Protein AF-A0A2N7S668-F1 (afdb_monomer)

Secondary structure (DSSP, 8-state):
--HHHHHHHHHHHHHHTTSS-GGGHHHHHHHHHHHHHHT-TTTTEETTEE----HHHHHHHHHHTT-SHHHHHHHH------S-HHHHHHHHHTTSS------

Foldseek 3Di:
DALLVVLVVLVVVCVVVVLDDPVCVVLSVVLSVLSVCVPPPCPCQPPNRGNPRDPVNSVVSCLCSCSDVNSVVVVPPPPPPPDDPVVVVCVVPVVPPDDDDDD

InterPro domains:
  IPR057630 Terminase small subunit, actinomycetes phage-type [PF23931] (12-92)

Nearest PDB structures (foldseek):
  1tfo-assembly1_B  TM=4.576E-01  e=7.534E+00  Escherichia coli

Sequence (103 aa):
MSLWDETAEAIEAAKKAGIITDMDKGAVETVLRLAERMEDPDFPVIDGRFDNVTESLFFKACDSLGLTPAGRKKLDVKEQKKGGKLAQLRAVNGGANGGQRAG

Organism: NCBI:txid256701

Mean predicted aligned error: 11.02 Å

Radius of gyration: 23.15 Å; Cα contacts (8 Å, |Δi|>4): 71; chains: 1; bounding box: 56×61×42 Å

Structure (mmCIF, N/CA/C/O backbone):
data_AF-A0A2N7S668-F1
#
_entry.id   AF-A0A2N7S668-F1
#
loop_
_atom_site.group_PDB
_atom_site.id
_atom_site.type_symbol
_atom_site.label_atom_id
_atom_site.label_alt_id
_atom_site.label_comp_id
_atom_site.label_asym_id
_atom_site.label_entity_id
_atom_site.label_seq_id
_atom_site.pdbx_PDB_ins_code
_atom_site.Cartn_x
_atom_site.Cartn_y
_atom_site.Cartn_z
_atom_site.occupancy
_atom_site.B_iso_or_equiv
_atom_site.auth_seq_id
_atom_site.auth_comp_id
_atom_site.auth_asym_id
_atom_site.auth_atom_id
_atom_site.pdbx_PDB_model_num
ATOM 1 N N . MET A 1 1 ? 15.137 -9.408 3.046 1.00 78.06 1 MET A N 1
ATOM 2 C CA . MET A 1 1 ? 13.667 -9.336 3.087 1.00 78.06 1 MET A CA 1
ATOM 3 C C . MET A 1 1 ? 13.284 -8.338 2.021 1.00 78.06 1 MET A C 1
ATOM 5 O O . MET A 1 1 ? 13.986 -7.337 1.924 1.00 78.06 1 MET A O 1
ATOM 9 N N . SER A 1 2 ? 12.336 -8.674 1.151 1.00 94.81 2 SER A N 1
ATOM 10 C CA . SER A 1 2 ? 11.915 -7.776 0.07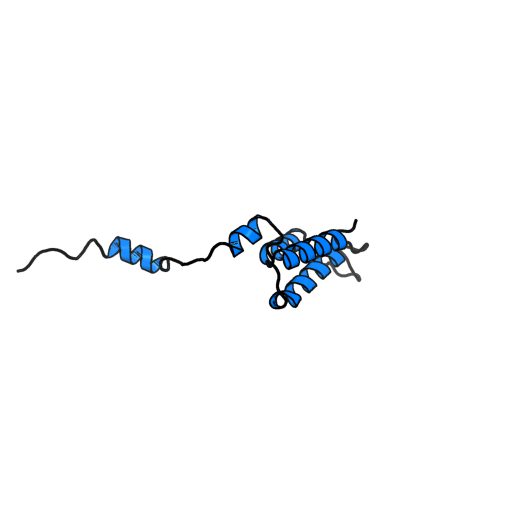0 1.00 94.81 2 SER A CA 1
ATOM 11 C C . SER A 1 2 ? 10.914 -6.739 0.592 1.00 94.81 2 SER A C 1
ATOM 13 O O . SER A 1 2 ? 10.240 -6.978 1.598 1.00 94.81 2 SER A O 1
ATOM 15 N N . LEU A 1 3 ? 10.800 -5.593 -0.078 1.00 94.88 3 LEU A N 1
ATOM 16 C CA . LEU A 1 3 ? 9.747 -4.606 0.159 1.00 94.88 3 LEU A CA 1
ATOM 17 C C . LEU A 1 3 ? 8.372 -5.266 0.053 1.00 94.88 3 LEU A C 1
ATOM 19 O O . LEU A 1 3 ? 7.483 -4.953 0.848 1.00 94.88 3 LEU A O 1
ATOM 23 N N . TRP A 1 4 ? 8.195 -6.198 -0.886 1.00 96.38 4 TRP A N 1
ATOM 24 C CA . TRP A 1 4 ? 6.975 -6.992 -0.976 1.00 96.38 4 TRP A CA 1
ATOM 25 C C . TRP A 1 4 ? 6.709 -7.793 0.307 1.00 96.38 4 TRP A C 1
ATOM 27 O O . TRP A 1 4 ? 5.610 -7.691 0.855 1.00 96.38 4 TRP A O 1
ATOM 37 N N . ASP A 1 5 ? 7.704 -8.526 0.826 1.00 97.75 5 ASP A N 1
ATOM 38 C CA . ASP A 1 5 ? 7.565 -9.339 2.048 1.00 97.75 5 ASP A CA 1
ATOM 39 C C . ASP A 1 5 ? 7.175 -8.476 3.253 1.00 97.75 5 ASP A C 1
ATOM 41 O O . ASP A 1 5 ? 6.239 -8.803 3.984 1.00 97.75 5 ASP A O 1
ATOM 45 N N . GLU A 1 6 ? 7.863 -7.347 3.439 1.00 96.94 6 GLU A N 1
ATOM 46 C CA . GLU A 1 6 ? 7.589 -6.416 4.538 1.00 96.94 6 GLU A CA 1
ATOM 47 C C . GLU A 1 6 ? 6.188 -5.801 4.419 1.00 96.94 6 GLU A C 1
ATOM 49 O O . GLU A 1 6 ? 5.461 -5.653 5.406 1.00 96.94 6 GLU A O 1
ATOM 54 N N . THR A 1 7 ? 5.770 -5.483 3.193 1.00 97.44 7 THR A N 1
ATOM 55 C CA . THR A 1 7 ? 4.441 -4.935 2.908 1.00 97.44 7 THR A CA 1
ATOM 56 C C . THR A 1 7 ? 3.349 -5.967 3.183 1.00 97.44 7 THR A C 1
ATOM 58 O O . THR A 1 7 ? 2.338 -5.647 3.816 1.00 97.44 7 THR A O 1
ATOM 61 N N . ALA A 1 8 ? 3.553 -7.215 2.756 1.00 97.62 8 ALA A N 1
ATOM 62 C CA . ALA A 1 8 ? 2.637 -8.318 3.013 1.00 97.62 8 ALA A CA 1
ATOM 63 C C . ALA A 1 8 ? 2.504 -8.595 4.518 1.00 97.62 8 ALA A C 1
ATOM 65 O O . ALA A 1 8 ? 1.386 -8.722 5.024 1.00 97.62 8 ALA A O 1
ATOM 66 N N . GLU A 1 9 ? 3.616 -8.604 5.257 1.00 97.94 9 GLU A N 1
ATOM 67 C CA . GLU A 1 9 ? 3.605 -8.773 6.711 1.00 97.94 9 GLU A CA 1
ATOM 68 C C . GLU A 1 9 ? 2.835 -7.641 7.411 1.00 97.94 9 GLU A C 1
ATOM 70 O O . GLU A 1 9 ? 1.991 -7.900 8.277 1.00 97.94 9 GLU A O 1
ATOM 75 N N . ALA A 1 10 ? 3.053 -6.389 6.998 1.00 97.00 10 ALA A N 1
ATOM 76 C CA . ALA A 1 10 ? 2.332 -5.238 7.535 1.00 97.00 10 ALA A CA 1
ATOM 77 C C . ALA A 1 10 ? 0.817 -5.318 7.269 1.00 97.00 10 ALA A C 1
ATOM 79 O O . ALA A 1 10 ? 0.016 -5.002 8.154 1.00 97.00 10 ALA A O 1
ATOM 80 N N . ILE A 1 11 ? 0.411 -5.771 6.079 1.00 97.88 11 ILE A N 1
ATOM 81 C CA . ILE A 1 11 ? -0.999 -5.979 5.723 1.00 97.88 11 ILE A CA 1
ATOM 82 C C . ILE A 1 11 ? -1.624 -7.072 6.592 1.00 97.88 11 ILE A C 1
ATOM 84 O O . ILE A 1 11 ? -2.724 -6.882 7.114 1.00 97.88 11 ILE A O 1
ATOM 88 N N . GLU A 1 12 ? -0.936 -8.193 6.802 1.00 97.69 12 GLU A N 1
ATOM 89 C CA . GLU A 1 12 ? -1.432 -9.269 7.667 1.00 97.69 12 GLU A CA 1
ATOM 90 C C . GLU A 1 12 ? -1.553 -8.824 9.130 1.00 97.69 12 GLU A C 1
ATOM 92 O O . GLU A 1 12 ? -2.543 -9.132 9.801 1.00 97.69 12 GLU A O 1
ATOM 97 N N . ALA A 1 13 ? -0.598 -8.038 9.630 1.00 96.75 13 ALA A N 1
ATOM 98 C CA . ALA A 1 13 ? -0.702 -7.424 10.950 1.00 96.75 13 ALA A CA 1
ATOM 99 C C . ALA A 1 13 ? -1.906 -6.464 11.042 1.00 96.75 13 ALA A C 1
ATOM 101 O O . ALA A 1 13 ? -2.653 -6.502 12.022 1.00 96.75 13 ALA A O 1
ATOM 102 N N . ALA A 1 14 ? -2.144 -5.648 10.012 1.00 96.06 14 ALA A N 1
ATOM 103 C CA . ALA A 1 14 ? -3.272 -4.720 9.960 1.00 96.06 14 ALA A CA 1
ATOM 104 C C . ALA A 1 14 ? -4.634 -5.434 9.866 1.00 96.06 14 ALA A C 1
ATOM 106 O O . ALA A 1 14 ? -5.593 -4.988 10.499 1.00 96.06 14 ALA A O 1
ATOM 107 N N . LYS A 1 15 ? -4.721 -6.567 9.156 1.00 96.31 15 LYS A N 1
ATOM 108 C CA . LYS A 1 15 ? -5.908 -7.443 9.154 1.00 96.31 15 LYS A CA 1
ATOM 109 C C . LYS A 1 15 ? -6.182 -8.019 10.542 1.00 96.31 15 LYS A C 1
ATOM 111 O O . LYS A 1 15 ? -7.306 -7.936 11.028 1.00 96.31 15 LYS A O 1
ATOM 116 N N . LYS A 1 16 ? -5.152 -8.541 11.223 1.00 96.38 16 LYS A N 1
ATOM 117 C CA . LYS A 1 16 ? -5.272 -9.049 12.607 1.00 96.38 16 LYS A CA 1
ATOM 118 C C . LYS A 1 16 ? -5.729 -7.965 13.586 1.00 96.38 16 LYS A C 1
ATOM 120 O O . LYS A 1 16 ? -6.457 -8.264 14.527 1.00 96.38 16 LYS A O 1
ATOM 125 N N . ALA A 1 17 ? -5.323 -6.718 13.354 1.00 93.25 17 ALA A N 1
ATOM 126 C CA . ALA A 1 17 ? -5.748 -5.559 14.134 1.00 93.25 17 ALA A CA 1
ATOM 127 C C . ALA A 1 17 ? -7.149 -5.029 13.759 1.00 93.25 17 ALA A C 1
ATOM 129 O O . ALA A 1 17 ? -7.623 -4.090 14.394 1.00 93.25 17 ALA A O 1
ATOM 130 N N . GLY A 1 18 ? -7.808 -5.592 12.739 1.00 93.50 18 GLY A N 1
ATOM 131 C CA . GLY A 1 18 ? -9.125 -5.153 12.265 1.00 93.50 18 GLY A CA 1
ATOM 132 C C . GLY A 1 18 ? -9.122 -3.819 11.508 1.00 93.50 18 GLY A C 1
ATOM 133 O O . GLY A 1 18 ? -10.182 -3.230 11.323 1.00 93.50 18 GLY A O 1
ATOM 134 N N . ILE A 1 19 ? -7.949 -3.330 11.092 1.00 93.31 19 ILE A N 1
ATOM 135 C CA . ILE A 1 19 ? -7.797 -2.081 10.326 1.00 93.31 19 ILE A CA 1
ATOM 136 C C . ILE A 1 19 ? -8.137 -2.319 8.853 1.00 93.31 19 ILE A C 1
ATOM 138 O O . ILE A 1 19 ? -8.814 -1.502 8.238 1.00 93.31 19 ILE A O 1
ATOM 142 N N . ILE A 1 20 ? -7.661 -3.440 8.305 1.00 95.50 20 ILE A N 1
ATOM 143 C CA . ILE A 1 20 ? -7.929 -3.884 6.935 1.00 95.50 20 ILE A CA 1
ATOM 144 C C . ILE A 1 20 ? -8.989 -4.981 6.977 1.00 95.50 20 ILE A C 1
ATOM 146 O O . ILE A 1 20 ? -8.900 -5.916 7.775 1.00 95.50 20 ILE A O 1
ATOM 150 N N . THR A 1 21 ? -9.966 -4.880 6.084 1.00 95.00 21 THR A N 1
ATOM 151 C CA . THR A 1 21 ? -11.080 -5.819 5.938 1.00 95.00 21 THR A CA 1
ATOM 152 C C . THR A 1 21 ? -11.117 -6.416 4.532 1.00 95.00 21 THR A C 1
ATOM 154 O O . THR A 1 21 ? -10.384 -6.000 3.633 1.00 95.00 21 THR A O 1
ATOM 157 N N . ASP A 1 22 ? -12.023 -7.366 4.300 1.00 95.81 22 ASP A N 1
ATOM 158 C CA . ASP A 1 22 ? -12.237 -7.940 2.965 1.00 95.81 22 ASP A CA 1
ATOM 159 C C . ASP A 1 22 ? -12.670 -6.894 1.923 1.00 95.81 22 ASP A C 1
ATOM 161 O O . ASP A 1 22 ? -12.447 -7.082 0.724 1.00 95.81 22 ASP A O 1
ATOM 165 N N . MET A 1 23 ? -13.242 -5.767 2.362 1.00 95.62 23 MET A N 1
ATOM 166 C CA . MET A 1 23 ? -13.609 -4.660 1.476 1.00 95.62 23 MET A CA 1
ATOM 167 C C . MET A 1 23 ? -12.385 -3.977 0.851 1.00 95.62 23 MET A C 1
ATOM 169 O O . MET A 1 23 ? -12.485 -3.414 -0.237 1.00 95.62 23 MET A O 1
ATOM 173 N N . ASP A 1 24 ? -11.221 -4.075 1.493 1.00 96.31 24 ASP A N 1
ATOM 174 C CA . ASP A 1 24 ? -9.985 -3.410 1.079 1.00 96.31 24 ASP A CA 1
ATOM 175 C C . ASP A 1 24 ? -9.144 -4.264 0.118 1.00 96.31 24 ASP A C 1
ATOM 177 O O . ASP A 1 24 ? -8.067 -3.846 -0.309 1.00 96.31 24 ASP A O 1
ATOM 181 N N . LYS A 1 25 ? -9.625 -5.459 -0.265 1.00 96.31 25 LYS A N 1
ATOM 182 C CA . LYS A 1 25 ? -8.868 -6.443 -1.060 1.00 96.31 25 LYS A CA 1
ATOM 183 C C . LYS A 1 25 ? -8.256 -5.857 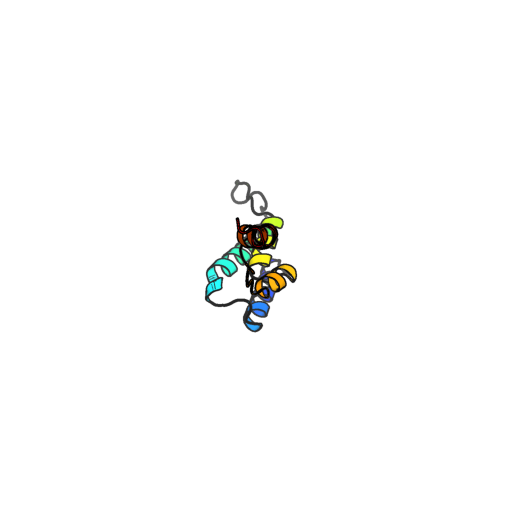-2.336 1.00 96.31 25 LYS A C 1
ATOM 185 O O . LYS A 1 25 ? -7.114 -6.165 -2.661 1.00 96.31 25 LYS A O 1
ATOM 190 N N . GLY A 1 26 ? -8.991 -5.002 -3.052 1.00 96.75 26 GLY A N 1
ATOM 191 C CA . GLY A 1 26 ? -8.480 -4.358 -4.269 1.00 96.75 26 GLY A CA 1
ATOM 192 C C . GLY A 1 26 ? -7.361 -3.346 -3.999 1.00 96.75 26 GLY A C 1
ATOM 193 O O . GLY A 1 26 ? -6.400 -3.258 -4.764 1.00 96.75 26 GLY A O 1
ATOM 194 N N . ALA A 1 27 ? -7.453 -2.608 -2.892 1.00 96.44 27 ALA A N 1
ATOM 195 C CA . ALA A 1 27 ? -6.426 -1.655 -2.487 1.00 96.44 27 ALA A CA 1
ATOM 196 C C . ALA A 1 27 ? -5.170 -2.377 -1.972 1.00 96.44 27 ALA A C 1
ATOM 198 O O . ALA A 1 27 ? -4.062 -2.005 -2.349 1.00 96.44 27 ALA A O 1
ATOM 199 N N . VAL A 1 28 ? -5.344 -3.458 -1.207 1.00 97.81 28 VAL A N 1
ATOM 200 C CA . VAL A 1 28 ? -4.267 -4.363 -0.771 1.00 97.81 28 VAL A CA 1
ATOM 201 C C . VAL A 1 28 ? -3.486 -4.918 -1.962 1.00 97.81 28 VAL A C 1
ATOM 203 O O . VAL A 1 28 ? -2.268 -4.778 -2.014 1.00 97.81 28 VAL A O 1
ATOM 206 N N . GLU A 1 29 ? -4.186 -5.478 -2.950 1.00 97.62 29 GLU A N 1
ATOM 207 C CA . GLU A 1 29 ? -3.568 -6.011 -4.170 1.00 97.62 29 GLU A CA 1
ATOM 208 C C . GLU A 1 29 ? -2.775 -4.934 -4.925 1.00 97.62 29 GLU A C 1
ATOM 210 O O . GLU A 1 29 ? -1.681 -5.180 -5.424 1.00 97.62 29 GLU A O 1
ATOM 215 N N . THR A 1 30 ? -3.305 -3.711 -4.979 1.00 96.12 30 THR A N 1
ATOM 216 C CA . THR A 1 30 ? -2.624 -2.591 -5.638 1.00 96.12 30 THR A CA 1
ATOM 217 C C . THR A 1 30 ? -1.332 -2.219 -4.912 1.00 96.12 30 THR A C 1
ATOM 219 O O . THR A 1 30 ? -0.313 -2.025 -5.564 1.00 96.12 30 THR A O 1
ATOM 222 N N . VAL A 1 31 ? -1.344 -2.150 -3.577 1.00 97.06 31 VAL A N 1
ATOM 223 C CA . VAL A 1 31 ? -0.144 -1.835 -2.784 1.00 97.06 31 VAL A CA 1
ATOM 224 C C . VAL A 1 31 ? 0.940 -2.898 -2.961 1.00 97.06 31 VAL A C 1
ATOM 226 O O . VAL A 1 31 ? 2.103 -2.544 -3.138 1.00 97.06 31 VAL A O 1
ATOM 229 N N . LEU A 1 32 ? 0.568 -4.179 -2.996 1.00 97.56 32 LEU A N 1
ATOM 230 C CA . LEU A 1 32 ? 1.513 -5.272 -3.242 1.00 97.56 32 LEU A CA 1
ATOM 231 C C . LEU A 1 32 ? 2.129 -5.204 -4.646 1.00 97.56 32 LEU A C 1
ATOM 233 O O . LEU A 1 32 ? 3.336 -5.368 -4.787 1.00 97.56 32 LEU A O 1
ATOM 237 N N . ARG A 1 33 ? 1.338 -4.878 -5.674 1.00 95.50 33 AR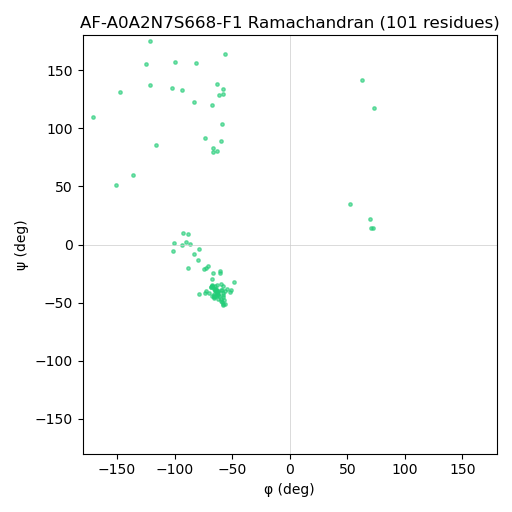G A N 1
ATOM 238 C CA . ARG A 1 33 ? 1.862 -4.665 -7.037 1.00 95.50 33 ARG A CA 1
ATOM 239 C C . ARG A 1 33 ? 2.791 -3.462 -7.135 1.00 95.50 33 ARG A C 1
ATOM 241 O O . ARG A 1 33 ? 3.739 -3.489 -7.910 1.00 95.50 33 ARG A O 1
ATOM 248 N N . LEU A 1 34 ? 2.514 -2.395 -6.382 1.00 95.31 34 LEU A N 1
ATOM 249 C CA . LEU A 1 34 ? 3.413 -1.242 -6.310 1.00 95.31 34 LEU A CA 1
ATOM 250 C C . LEU A 1 34 ? 4.744 -1.629 -5.656 1.00 95.31 34 LEU A C 1
ATOM 252 O O . LEU A 1 34 ? 5.783 -1.232 -6.171 1.00 95.31 34 LEU A O 1
ATOM 256 N N . ALA A 1 35 ? 4.715 -2.421 -4.577 1.00 95.94 35 ALA A N 1
ATOM 257 C CA . ALA A 1 35 ? 5.927 -2.948 -3.951 1.00 95.94 35 ALA A CA 1
ATOM 258 C C . ALA A 1 35 ? 6.738 -3.811 -4.933 1.00 95.94 35 ALA A C 1
ATOM 260 O O . ALA A 1 35 ? 7.922 -3.557 -5.122 1.00 95.94 35 ALA A O 1
ATOM 261 N N . GLU A 1 36 ? 6.083 -4.750 -5.625 1.00 94.56 36 GLU A N 1
ATOM 262 C CA . GLU A 1 36 ? 6.718 -5.607 -6.637 1.00 94.56 36 GLU A CA 1
ATOM 263 C C . GLU A 1 36 ? 7.357 -4.785 -7.764 1.00 94.56 36 GLU A C 1
ATOM 265 O O . GLU A 1 36 ? 8.508 -5.009 -8.124 1.00 94.56 36 GLU A O 1
ATOM 270 N N . ARG A 1 37 ? 6.645 -3.775 -8.283 1.00 93.12 37 ARG A N 1
ATOM 271 C CA . ARG A 1 37 ? 7.161 -2.903 -9.349 1.00 93.12 37 ARG A CA 1
ATOM 272 C C . ARG A 1 37 ? 8.382 -2.093 -8.942 1.00 93.12 37 ARG A C 1
ATOM 274 O O . ARG A 1 37 ? 9.235 -1.845 -9.784 1.00 93.12 37 ARG A O 1
ATOM 281 N N . MET A 1 38 ? 8.459 -1.662 -7.686 1.00 92.12 38 MET A N 1
ATOM 282 C CA . MET A 1 38 ? 9.607 -0.905 -7.179 1.00 92.12 38 MET A CA 1
ATOM 283 C C . MET A 1 38 ? 10.859 -1.768 -6.990 1.00 92.12 38 MET A C 1
ATOM 285 O O . MET A 1 38 ? 11.960 -1.225 -6.935 1.00 92.12 38 MET A O 1
ATOM 289 N N . GLU A 1 39 ? 10.697 -3.086 -6.886 1.00 93.31 39 GLU A N 1
ATOM 290 C CA . GLU A 1 39 ? 11.794 -4.053 -6.767 1.00 93.31 39 GLU A CA 1
ATOM 291 C C . GLU A 1 39 ? 12.131 -4.753 -8.088 1.00 93.31 39 GLU A C 1
ATOM 293 O O . GLU A 1 39 ? 13.026 -5.600 -8.123 1.00 93.31 39 GLU A O 1
ATOM 298 N N . ASP A 1 40 ? 11.435 -4.405 -9.173 1.00 94.06 40 ASP A N 1
ATOM 299 C CA . ASP A 1 40 ? 11.735 -4.918 -10.503 1.00 94.06 40 ASP A CA 1
ATOM 300 C C . ASP A 1 40 ? 13.192 -4.566 -10.877 1.00 94.06 40 ASP A C 1
ATOM 302 O O . ASP A 1 40 ? 13.599 -3.407 -10.729 1.00 94.06 40 ASP A O 1
ATOM 306 N N . PRO A 1 41 ? 14.007 -5.533 -11.340 1.00 93.94 41 PRO A N 1
ATOM 307 C CA . PRO A 1 41 ? 15.414 -5.294 -11.664 1.00 93.94 41 PRO A CA 1
ATOM 308 C C . PRO A 1 41 ? 15.612 -4.253 -12.772 1.00 93.94 41 PRO A C 1
ATOM 310 O O . PRO A 1 41 ? 16.672 -3.627 -12.827 1.00 93.94 41 PRO A O 1
ATOM 313 N N . ASP A 1 42 ? 14.606 -4.061 -13.627 1.00 93.94 42 ASP A N 1
ATOM 314 C CA . ASP A 1 42 ? 14.631 -3.096 -14.719 1.00 93.94 42 ASP A CA 1
ATOM 315 C C . ASP A 1 42 ? 14.019 -1.740 -14.310 1.00 93.94 42 ASP A C 1
ATOM 317 O O . ASP A 1 42 ? 14.006 -0.796 -15.104 1.00 93.94 42 ASP A O 1
ATOM 321 N N . PHE A 1 43 ? 13.539 -1.581 -13.069 1.00 90.38 43 PHE A N 1
ATOM 322 C CA . PHE A 1 43 ? 12.992 -0.315 -12.575 1.00 90.38 43 PHE A CA 1
ATOM 323 C C . PHE A 1 43 ? 14.031 0.830 -12.673 1.00 90.38 43 PHE A C 1
ATOM 325 O O . PHE A 1 43 ? 15.185 0.665 -12.271 1.00 90.38 43 PHE A O 1
ATOM 332 N N . PRO A 1 44 ? 13.657 2.029 -13.176 1.00 91.31 44 PRO A N 1
ATOM 333 C CA . PRO A 1 44 ? 12.300 2.488 -13.488 1.00 91.31 44 PRO A CA 1
ATOM 334 C C . PRO A 1 44 ? 11.846 2.248 -14.938 1.00 91.31 44 PRO A C 1
ATOM 336 O O . PRO A 1 44 ? 10.827 2.797 -15.342 1.00 91.31 44 PRO A O 1
ATOM 339 N N . VAL A 1 45 ? 12.579 1.492 -15.759 1.00 93.44 45 VAL A N 1
ATOM 340 C CA . VAL A 1 45 ? 12.245 1.251 -17.174 1.00 93.44 45 VAL A CA 1
ATOM 341 C C . VAL A 1 45 ? 11.947 -0.228 -17.413 1.00 93.44 45 VAL A C 1
ATOM 343 O O . VAL A 1 45 ? 12.793 -0.984 -17.875 1.00 93.44 45 VAL A O 1
ATOM 346 N N . ILE A 1 46 ? 10.700 -0.615 -17.171 1.00 91.12 46 ILE A N 1
ATOM 347 C CA . ILE A 1 46 ? 10.223 -1.996 -17.291 1.00 91.12 46 ILE A CA 1
ATOM 348 C C . ILE A 1 46 ? 9.634 -2.199 -18.692 1.00 91.12 46 ILE A C 1
ATOM 350 O O . ILE A 1 46 ? 8.867 -1.363 -19.181 1.00 91.12 46 ILE A O 1
ATOM 354 N N . ASP A 1 47 ? 10.003 -3.286 -19.374 1.00 91.00 47 ASP A N 1
ATOM 355 C CA . ASP A 1 47 ? 9.568 -3.594 -20.749 1.00 91.00 47 ASP A CA 1
ATOM 356 C C . ASP A 1 47 ? 9.808 -2.441 -21.751 1.00 91.00 47 ASP A C 1
ATOM 358 O O . ASP A 1 47 ? 9.012 -2.180 -22.661 1.00 91.00 47 ASP A O 1
ATOM 362 N N . GLY A 1 48 ? 10.898 -1.687 -21.564 1.00 92.75 48 GLY A N 1
ATOM 363 C CA . GLY A 1 48 ? 11.241 -0.540 -22.411 1.00 92.75 48 GLY A CA 1
ATOM 364 C C . GLY A 1 48 ? 10.325 0.678 -22.234 1.00 92.75 48 GLY A C 1
ATOM 365 O O . GLY A 1 48 ? 10.341 1.585 -23.071 1.00 92.75 48 GLY A O 1
ATOM 366 N N . ARG A 1 49 ? 9.518 0.722 -21.167 1.00 91.81 49 ARG A N 1
ATOM 367 C CA . ARG A 1 49 ? 8.658 1.858 -20.818 1.00 91.81 49 ARG A CA 1
ATOM 368 C C . ARG A 1 49 ? 9.007 2.382 -19.436 1.00 91.81 49 ARG A C 1
ATOM 370 O O . ARG A 1 49 ? 9.187 1.615 -18.501 1.00 91.81 49 ARG A O 1
ATOM 377 N N . PHE A 1 50 ? 9.054 3.704 -19.307 1.00 91.44 50 PHE A N 1
ATOM 378 C CA . PHE A 1 50 ? 9.243 4.332 -18.007 1.00 91.44 50 PHE A CA 1
ATOM 379 C C . PHE A 1 50 ? 8.00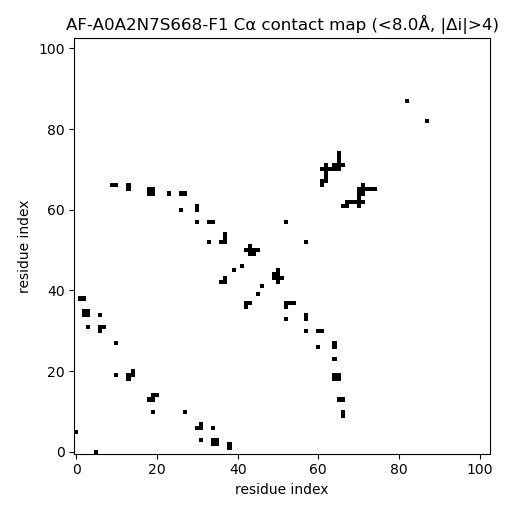7 4.099 -17.130 1.00 91.44 50 PHE A C 1
ATOM 381 O O . PHE A 1 50 ? 6.894 4.500 -17.492 1.00 91.44 50 PHE A O 1
ATOM 388 N N . ASP A 1 51 ? 8.211 3.449 -15.992 1.00 89.25 51 ASP A N 1
ATOM 389 C CA . ASP A 1 51 ? 7.212 3.272 -14.957 1.00 89.25 51 ASP A CA 1
ATOM 390 C C . ASP A 1 51 ? 7.183 4.518 -14.060 1.00 89.25 51 ASP A C 1
ATOM 392 O O . ASP A 1 51 ? 8.188 4.936 -13.491 1.00 89.25 51 ASP A O 1
ATOM 396 N N . ASN A 1 52 ? 6.007 5.139 -13.954 1.00 86.00 52 ASN A N 1
ATOM 397 C CA . ASN A 1 52 ? 5.805 6.349 -13.155 1.00 86.00 52 ASN A CA 1
ATOM 398 C C . ASN A 1 52 ? 5.434 6.043 -11.695 1.00 86.00 52 ASN A C 1
ATOM 400 O O . ASN A 1 52 ? 5.030 6.951 -10.959 1.00 86.00 52 ASN A O 1
ATOM 404 N N . VAL A 1 53 ? 5.509 4.782 -11.266 1.00 86.88 53 VAL A N 1
ATOM 405 C CA . VAL A 1 53 ? 5.405 4.429 -9.852 1.00 86.88 53 VAL A CA 1
ATOM 406 C C . VAL A 1 53 ? 6.547 5.100 -9.091 1.00 86.88 53 VAL A C 1
ATOM 408 O O . VAL A 1 53 ? 7.711 5.026 -9.462 1.00 86.88 53 VAL A O 1
ATOM 411 N N . THR A 1 54 ?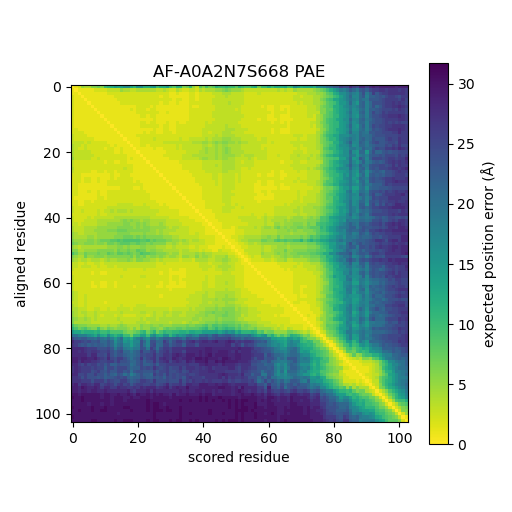 6.197 5.801 -8.017 1.00 88.88 54 THR A N 1
ATOM 412 C CA . THR A 1 54 ? 7.154 6.499 -7.152 1.00 88.88 54 THR A CA 1
ATOM 413 C C . THR A 1 54 ? 6.982 6.030 -5.719 1.00 88.88 54 THR A C 1
ATOM 415 O O . THR A 1 54 ? 5.874 5.668 -5.314 1.00 88.88 54 THR A O 1
ATOM 418 N N . GLU A 1 55 ? 8.037 6.154 -4.912 1.00 92.12 55 GLU A N 1
ATOM 419 C CA . GLU A 1 55 ? 7.953 5.961 -3.459 1.00 92.12 55 GLU A CA 1
ATOM 420 C C . GLU A 1 55 ? 6.813 6.788 -2.847 1.00 92.12 55 GLU A C 1
ATOM 422 O O . GLU A 1 55 ? 6.069 6.311 -1.996 1.00 92.12 55 GLU A O 1
ATOM 427 N N . SER A 1 56 ? 6.602 8.018 -3.329 1.00 93.75 56 SER A N 1
ATOM 428 C CA . SER A 1 56 ? 5.516 8.883 -2.857 1.00 93.75 56 SER A CA 1
ATOM 429 C C . SER A 1 56 ? 4.125 8.290 -3.115 1.00 93.75 56 SER A C 1
ATOM 431 O O . SER A 1 56 ? 3.248 8.376 -2.249 1.00 93.75 56 SER A O 1
ATOM 433 N N . LEU A 1 57 ? 3.914 7.675 -4.285 1.00 93.62 57 LEU A N 1
ATOM 434 C CA . LEU A 1 57 ? 2.664 6.986 -4.606 1.00 93.62 57 LEU A CA 1
ATOM 435 C C . LEU A 1 57 ? 2.464 5.770 -3.697 1.00 93.62 57 LEU A C 1
ATOM 437 O O . LEU A 1 57 ? 1.382 5.617 -3.128 1.00 93.62 57 LEU A O 1
ATOM 441 N N . PHE A 1 58 ? 3.509 4.959 -3.522 1.00 95.19 58 PHE A N 1
ATOM 442 C CA . PHE A 1 58 ? 3.491 3.801 -2.633 1.00 95.19 58 PHE A CA 1
ATOM 443 C C . PHE A 1 58 ? 3.148 4.203 -1.191 1.00 95.19 58 PHE A C 1
ATOM 445 O O . PHE A 1 58 ? 2.167 3.717 -0.626 1.00 95.19 58 PHE A O 1
ATOM 452 N N . PHE A 1 59 ? 3.857 5.186 -0.627 1.00 94.81 59 PHE A N 1
ATOM 453 C CA . PHE A 1 59 ? 3.586 5.683 0.722 1.00 94.81 59 PHE A CA 1
ATOM 454 C C . PHE A 1 59 ? 2.171 6.240 0.870 1.00 94.81 59 PHE A C 1
ATOM 456 O O . PHE A 1 59 ? 1.523 5.990 1.886 1.00 94.81 59 PHE A O 1
ATOM 463 N N . LYS A 1 60 ? 1.649 6.957 -0.135 1.00 94.38 60 LYS A N 1
ATOM 464 C CA . LYS A 1 60 ? 0.265 7.453 -0.112 1.00 94.38 60 LYS A CA 1
ATOM 465 C C . LYS A 1 60 ? -0.754 6.307 -0.099 1.00 94.38 60 LYS A C 1
ATOM 467 O O . LYS A 1 60 ? -1.765 6.410 0.598 1.00 94.38 60 LYS A O 1
ATOM 472 N N . ALA A 1 61 ? -0.501 5.235 -0.845 1.00 94.94 61 ALA A N 1
ATOM 473 C CA . ALA A 1 61 ? -1.364 4.060 -0.854 1.00 94.94 61 ALA A CA 1
ATOM 474 C C . ALA A 1 61 ? -1.346 3.348 0.514 1.00 94.94 61 ALA A C 1
ATOM 476 O O . ALA A 1 61 ? -2.410 3.092 1.083 1.00 94.94 61 ALA A O 1
ATOM 477 N N . CYS A 1 62 ? -0.165 3.165 1.113 1.00 96.06 62 CYS A N 1
ATOM 478 C CA . CYS A 1 62 ? -0.013 2.662 2.482 1.00 96.06 62 CYS A CA 1
ATOM 479 C C . CYS A 1 62 ? -0.739 3.536 3.523 1.00 96.06 62 CYS A C 1
ATOM 481 O O . CYS A 1 62 ? -1.402 3.020 4.424 1.00 96.06 62 CYS A O 1
ATOM 483 N N . ASP A 1 63 ? -0.663 4.863 3.384 1.00 95.00 63 ASP A N 1
ATOM 484 C CA . ASP A 1 63 ? -1.383 5.832 4.219 1.00 95.00 63 ASP A CA 1
ATOM 485 C C . ASP A 1 63 ? -2.900 5.604 4.169 1.00 95.00 63 ASP A C 1
ATOM 487 O O . ASP A 1 63 ? -3.571 5.640 5.201 1.00 95.00 63 ASP A O 1
ATOM 491 N N . SER A 1 64 ? -3.442 5.365 2.972 1.00 93.00 64 SER A N 1
ATOM 492 C CA . SER A 1 64 ? -4.883 5.186 2.760 1.00 93.00 64 SER A CA 1
ATOM 493 C C . SER A 1 64 ? -5.435 3.911 3.401 1.00 93.00 64 SER A C 1
ATOM 495 O O . SER A 1 64 ? -6.573 3.909 3.858 1.00 93.00 64 SER A O 1
ATOM 497 N N . LEU A 1 65 ? -4.601 2.871 3.510 1.00 94.75 65 LEU A N 1
ATOM 498 C CA . LEU A 1 65 ? -4.925 1.604 4.169 1.00 94.75 65 LEU A CA 1
ATOM 499 C C . LEU A 1 65 ? -4.658 1.609 5.682 1.00 94.75 65 LEU A C 1
ATOM 501 O O . LEU A 1 65 ? -4.821 0.587 6.342 1.00 94.75 65 LEU A O 1
ATOM 505 N N . GLY A 1 66 ? -4.188 2.722 6.253 1.00 94.69 66 GLY A N 1
ATOM 506 C CA . GLY A 1 66 ? -3.816 2.752 7.668 1.00 94.69 66 GLY A CA 1
ATOM 507 C C . GLY A 1 66 ? -2.559 1.934 7.993 1.00 94.69 66 GLY A C 1
ATOM 508 O O . GLY A 1 66 ? -2.334 1.563 9.147 1.00 94.69 66 GLY A O 1
ATOM 509 N N . LEU A 1 67 ? -1.696 1.667 7.012 1.00 95.19 67 LEU A N 1
ATOM 510 C CA . LEU A 1 67 ? -0.425 0.976 7.258 1.00 95.19 67 LEU A CA 1
ATOM 511 C C . LEU A 1 67 ? 0.603 1.901 7.929 1.00 95.19 67 LEU A C 1
ATOM 513 O O . LEU A 1 67 ? 1.482 1.441 8.659 1.00 95.19 67 LEU A O 1
ATOM 517 N N . THR A 1 68 ? 0.433 3.219 7.810 1.00 93.94 68 THR A N 1
ATOM 518 C CA . THR A 1 68 ? 1.275 4.215 8.489 1.00 93.94 68 THR A CA 1
ATOM 519 C C . THR A 1 68 ? 0.611 4.768 9.760 1.00 93.94 68 THR A C 1
ATOM 521 O O . THR A 1 68 ? -0.620 4.786 9.871 1.00 93.94 68 THR A O 1
ATOM 524 N N . PRO A 1 69 ? 1.386 5.305 10.726 1.00 90.62 69 PRO A N 1
ATOM 525 C CA . PRO A 1 69 ? 0.818 5.979 11.896 1.00 90.62 69 PRO A CA 1
ATOM 526 C C . PRO A 1 69 ? -0.095 7.160 11.539 1.00 90.62 69 PRO A C 1
ATOM 528 O O . PRO A 1 69 ? -1.090 7.398 12.221 1.00 90.62 69 PRO A O 1
ATOM 531 N N . ALA A 1 70 ? 0.234 7.908 10.480 1.00 89.75 70 ALA A N 1
ATOM 532 C CA . ALA 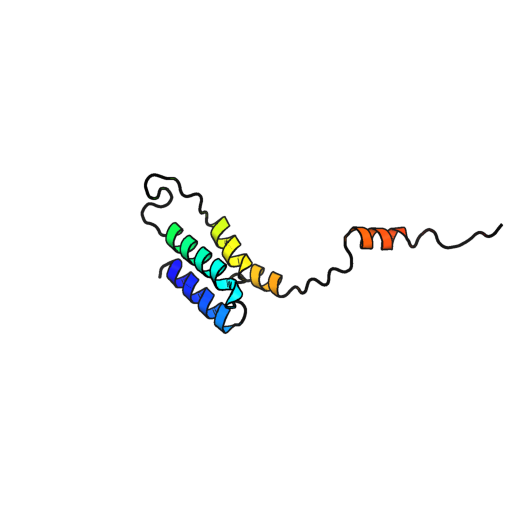A 1 70 ? -0.581 9.024 10.009 1.00 89.75 70 ALA A CA 1
ATOM 533 C C . ALA A 1 70 ? -1.893 8.537 9.378 1.00 89.75 70 ALA A C 1
ATOM 535 O O . ALA A 1 70 ? -2.947 9.105 9.662 1.00 89.75 70 ALA A O 1
ATOM 536 N N . GLY A 1 71 ? -1.836 7.467 8.581 1.00 90.81 71 GLY A N 1
ATOM 537 C CA . GLY A 1 71 ? -3.000 6.788 8.019 1.00 90.81 71 GLY A CA 1
ATOM 538 C C . GLY A 1 71 ? -3.958 6.299 9.101 1.00 90.81 71 GLY A C 1
ATOM 539 O O . GLY A 1 71 ? -5.128 6.671 9.095 1.00 90.81 71 GLY A O 1
ATOM 540 N N . ARG A 1 72 ? -3.445 5.572 10.106 1.00 90.31 72 ARG A N 1
ATOM 541 C CA . ARG A 1 72 ? -4.259 5.088 11.241 1.00 90.31 72 ARG A CA 1
ATOM 542 C C . ARG A 1 72 ? -4.960 6.218 11.977 1.00 90.31 72 ARG A C 1
ATOM 544 O O . ARG A 1 72 ? -6.164 6.156 12.188 1.00 90.31 72 ARG A O 1
ATOM 551 N N . LYS A 1 73 ? -4.224 7.289 12.296 1.00 89.38 73 LYS A N 1
ATOM 552 C CA . LYS A 1 73 ? -4.802 8.465 12.958 1.00 89.38 73 LYS A CA 1
ATOM 553 C C . LYS A 1 73 ? -5.962 9.058 12.164 1.00 89.38 73 LYS A C 1
ATOM 555 O O . LYS A 1 73 ? -6.939 9.454 12.781 1.00 89.38 73 LYS A O 1
ATOM 560 N N . LYS A 1 74 ? -5.869 9.126 10.828 1.00 86.06 74 LYS A N 1
ATOM 561 C CA . LYS A 1 74 ? -6.945 9.643 9.961 1.00 86.06 74 LYS A CA 1
ATOM 562 C C . LYS A 1 74 ? -8.188 8.749 9.992 1.00 86.06 74 LYS A C 1
ATOM 564 O O . LYS A 1 74 ? -9.288 9.288 9.994 1.00 86.06 74 LYS A O 1
ATOM 569 N N . LEU A 1 75 ? -8.016 7.426 10.040 1.00 80.69 75 LEU A N 1
ATOM 570 C CA . LEU A 1 75 ? -9.125 6.466 10.126 1.00 80.69 75 LEU A CA 1
ATOM 571 C C . LEU A 1 75 ? -9.859 6.547 11.477 1.00 80.69 75 LEU A C 1
ATOM 573 O O . LEU A 1 75 ? -11.082 6.440 11.514 1.00 80.69 75 LEU A O 1
ATOM 577 N N . ASP A 1 76 ? -9.134 6.817 12.567 1.00 74.62 76 ASP A N 1
ATOM 578 C CA . ASP A 1 76 ? -9.714 7.023 13.905 1.00 74.62 76 ASP A CA 1
ATOM 579 C C . ASP A 1 76 ? -10.485 8.345 14.046 1.00 74.62 76 ASP A C 1
ATOM 581 O O . ASP A 1 76 ? -11.315 8.498 14.952 1.00 74.62 76 ASP A O 1
ATOM 585 N N . VAL A 1 77 ? -10.254 9.319 13.158 1.00 66.81 77 VAL A N 1
ATOM 586 C CA . VAL A 1 77 ? -11.050 10.547 13.151 1.00 66.81 77 VAL A CA 1
ATOM 587 C C . VAL A 1 77 ? -12.434 10.225 12.592 1.00 66.81 77 VAL A C 1
ATOM 589 O O . VAL A 1 77 ? -12.701 10.360 11.400 1.00 66.81 77 VAL A O 1
ATOM 592 N N . LYS A 1 78 ? -13.370 9.880 13.483 1.00 58.06 78 LYS A N 1
ATOM 593 C CA . LYS A 1 78 ? -14.803 10.057 13.223 1.00 58.06 78 LYS A CA 1
ATOM 594 C C . LYS A 1 78 ? -15.036 11.548 12.984 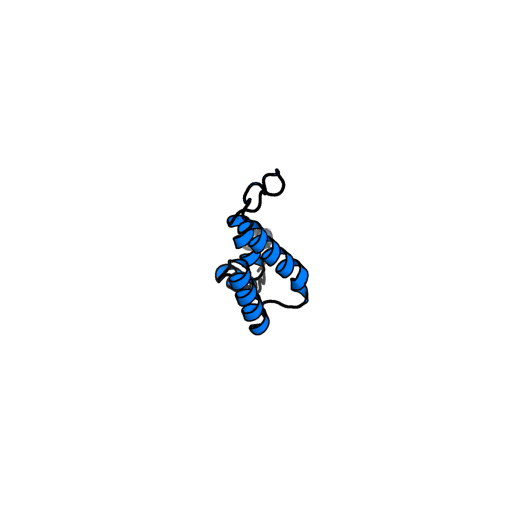1.00 58.06 78 LYS A C 1
ATOM 596 O O . LYS A 1 78 ? -15.288 12.293 13.929 1.00 58.06 78 LYS A O 1
ATOM 601 N N . GLU A 1 79 ? -14.917 12.012 11.742 1.00 56.75 79 GLU A N 1
ATOM 602 C CA . GLU A 1 79 ? -15.262 13.385 11.376 1.00 56.75 79 GLU A CA 1
ATOM 603 C C . GLU A 1 79 ? -16.780 13.581 11.531 1.00 56.75 79 GLU A C 1
ATOM 605 O O . GLU A 1 79 ? -17.540 13.623 10.565 1.00 56.75 79 GLU A O 1
ATOM 610 N N . GLN A 1 80 ? -17.247 13.785 12.765 1.00 52.59 80 GLN A N 1
ATOM 611 C CA . GLN A 1 80 ? -18.415 14.621 12.997 1.00 52.59 80 GLN A CA 1
ATOM 612 C C . GLN A 1 80 ? -18.005 16.045 12.624 1.00 52.59 80 GLN A C 1
ATOM 614 O O . GLN A 1 80 ? -17.602 16.842 13.474 1.00 52.59 80 GLN A O 1
ATOM 619 N N . LYS A 1 81 ? -18.059 16.376 11.327 1.00 55.66 81 LYS A N 1
ATOM 620 C CA . LYS A 1 81 ? -17.911 17.763 10.883 1.00 55.66 81 LYS A CA 1
ATOM 621 C C . LYS A 1 81 ? -19.018 18.569 11.549 1.00 55.66 81 LYS A C 1
ATOM 623 O O . LYS A 1 81 ? -20.173 18.508 11.131 1.00 55.66 81 LYS A O 1
ATOM 628 N N . LYS A 1 82 ? -18.668 19.331 12.591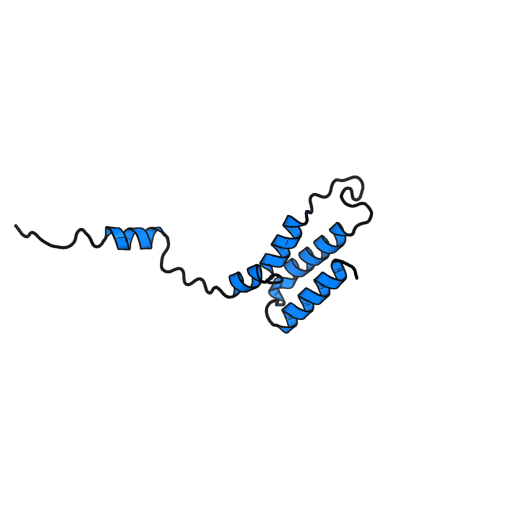 1.00 56.25 82 LYS A N 1
ATOM 629 C CA . LYS A 1 82 ? -19.503 20.398 13.153 1.00 56.25 82 LYS A CA 1
ATOM 630 C C . LYS A 1 82 ? -19.694 21.474 12.085 1.00 56.25 82 LYS A C 1
ATOM 632 O O . LYS A 1 82 ? -18.986 22.474 12.092 1.00 56.25 82 LYS A O 1
ATOM 637 N N . GLY A 1 83 ? -20.630 21.228 11.167 1.00 61.47 83 GLY A N 1
ATOM 638 C CA . GLY A 1 83 ? -21.037 22.132 10.096 1.00 61.47 83 GLY A CA 1
ATOM 639 C C . GLY A 1 83 ? -19.922 22.465 9.097 1.00 61.47 83 GLY A C 1
ATOM 640 O O . GLY A 1 83 ? -18.764 22.673 9.447 1.00 61.47 83 GLY A O 1
ATOM 641 N N . GLY A 1 84 ? -20.255 22.553 7.809 1.00 79.50 84 GLY A N 1
ATOM 642 C CA . GLY A 1 84 ? -19.307 23.079 6.822 1.00 79.50 84 GLY A CA 1
ATOM 643 C C . GLY A 1 84 ? -18.827 24.492 7.193 1.00 79.50 84 GLY A C 1
ATOM 644 O O . GLY A 1 84 ? -19.466 25.188 7.983 1.00 79.50 84 GLY A O 1
ATOM 645 N N . LYS A 1 85 ? -17.737 24.962 6.576 1.00 75.81 85 LYS A N 1
ATOM 646 C CA . LYS A 1 85 ? -17.181 26.318 6.785 1.00 75.81 85 LYS A CA 1
ATOM 647 C C . LYS A 1 85 ? -18.249 27.421 6.702 1.00 75.81 85 LYS A C 1
ATOM 649 O O . LYS A 1 85 ? -18.204 28.394 7.442 1.00 75.81 85 LYS A O 1
ATOM 654 N N . LEU A 1 86 ? -19.267 27.220 5.865 1.00 73.31 86 LEU A N 1
ATOM 655 C CA . LEU A 1 86 ? -20.427 28.102 5.743 1.00 73.31 86 LEU A CA 1
ATOM 656 C C . LEU A 1 86 ? -21.298 28.163 7.013 1.00 73.31 86 LEU A C 1
ATOM 658 O O . LEU A 1 86 ? -21.785 29.228 7.373 1.00 73.31 86 LEU A O 1
ATOM 662 N N . ALA A 1 87 ? -21.499 27.037 7.700 1.00 77.06 87 ALA A N 1
ATOM 663 C CA . ALA A 1 87 ? -22.231 26.976 8.964 1.00 77.06 87 ALA A CA 1
ATOM 664 C C . ALA A 1 87 ? -21.452 27.669 10.091 1.00 77.06 87 ALA A C 1
ATOM 666 O O . ALA A 1 87 ? -22.045 28.377 10.898 1.00 77.06 87 ALA A O 1
ATOM 667 N N . GLN A 1 88 ? -20.122 27.543 10.088 1.00 76.31 88 GLN A N 1
ATOM 668 C CA . GLN A 1 88 ? -19.247 28.264 11.016 1.00 76.31 88 GLN A CA 1
ATOM 669 C C . GLN A 1 88 ? -19.298 29.779 10.764 1.00 76.31 88 GLN A C 1
ATOM 671 O O . GLN A 1 88 ? -19.485 30.551 11.697 1.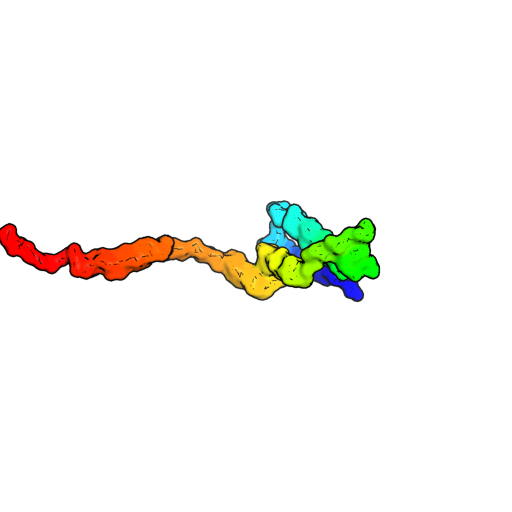00 76.31 88 GLN A O 1
ATOM 676 N N . LEU A 1 89 ? -19.241 30.210 9.499 1.00 74.88 89 LEU A N 1
ATOM 677 C CA . LEU A 1 89 ? -19.370 31.624 9.125 1.00 74.88 89 LEU A CA 1
ATOM 678 C C . LEU A 1 89 ? -20.750 32.206 9.474 1.00 74.88 89 LEU A C 1
ATOM 680 O O . LEU A 1 89 ? -20.844 33.342 9.930 1.00 74.88 89 LEU A O 1
ATOM 684 N N . ARG A 1 90 ? -21.826 31.427 9.307 1.00 77.56 90 ARG A N 1
ATOM 685 C CA . ARG A 1 90 ? -23.182 31.831 9.713 1.00 77.56 90 ARG A CA 1
ATOM 686 C C . ARG A 1 90 ? -23.335 31.931 11.228 1.00 77.56 90 ARG A C 1
ATOM 688 O O . ARG A 1 90 ? -24.033 32.826 11.681 1.00 77.56 90 ARG A O 1
ATOM 695 N N . ALA A 1 91 ? -22.682 31.068 12.004 1.00 74.62 91 ALA A N 1
ATOM 696 C CA . ALA A 1 91 ? -22.694 31.158 13.464 1.00 74.62 91 ALA A CA 1
ATOM 697 C C . ALA A 1 91 ? -21.972 32.419 13.972 1.00 74.62 91 ALA A C 1
ATOM 699 O O . ALA A 1 91 ? -22.432 33.039 14.925 1.00 74.62 91 ALA A O 1
ATOM 700 N N . VAL A 1 92 ? -20.887 32.834 13.307 1.00 74.06 92 VAL A N 1
ATOM 701 C CA . VAL A 1 92 ? -20.154 34.064 13.655 1.00 74.06 92 VAL A CA 1
ATOM 702 C C . VAL A 1 92 ? -20.924 35.323 13.238 1.00 74.06 92 VAL A C 1
ATOM 704 O O . VAL A 1 92 ? -21.011 36.267 14.017 1.00 74.06 92 VAL A O 1
ATOM 707 N N . ASN A 1 93 ? -21.539 35.337 12.050 1.00 68.75 93 ASN A N 1
ATOM 708 C CA . ASN A 1 93 ? -22.236 36.529 11.541 1.00 68.75 93 ASN A CA 1
ATOM 709 C C . ASN A 1 93 ? -23.715 36.626 11.960 1.00 68.75 93 ASN A C 1
ATOM 711 O O . ASN A 1 93 ? -24.291 37.711 11.927 1.00 68.75 93 ASN A O 1
ATOM 715 N N . GLY A 1 94 ? -24.349 35.517 12.348 1.00 57.53 94 GLY A N 1
ATOM 716 C CA . GLY A 1 94 ? -25.764 35.463 12.733 1.00 57.53 94 GLY A CA 1
ATOM 717 C C . GLY A 1 94 ? -26.056 35.942 14.158 1.00 57.53 94 GLY A C 1
ATOM 718 O O . GLY A 1 94 ? -27.211 36.201 14.476 1.00 57.53 94 GLY A O 1
ATOM 719 N N . GLY A 1 95 ? -25.032 36.094 15.007 1.00 52.72 95 GLY A N 1
ATOM 720 C CA . GLY A 1 95 ? -25.177 36.584 16.384 1.00 52.72 95 GLY A CA 1
ATOM 721 C C . GLY A 1 95 ? -25.231 38.110 16.531 1.00 52.72 95 GLY A C 1
ATOM 722 O O . GLY A 1 95 ? -25.509 38.594 17.623 1.00 52.72 95 GLY A O 1
ATOM 723 N N . ALA A 1 96 ? -24.974 38.876 15.464 1.00 53.50 96 ALA A N 1
ATOM 724 C CA . ALA A 1 96 ? -24.795 40.330 15.551 1.00 53.50 96 ALA A CA 1
ATOM 725 C C . ALA A 1 96 ? -26.011 41.177 15.125 1.00 53.50 96 ALA A C 1
ATOM 727 O O . ALA A 1 96 ? -25.970 42.387 15.298 1.00 53.50 96 ALA A O 1
ATOM 728 N N . ASN A 1 97 ? -27.095 40.592 14.597 1.00 50.12 97 ASN A N 1
ATOM 729 C CA . ASN A 1 97 ? -28.240 41.361 14.076 1.00 50.12 97 ASN A CA 1
ATOM 730 C C . ASN A 1 97 ? -29.591 40.774 14.504 1.00 50.12 97 ASN A C 1
ATOM 732 O O . ASN A 1 97 ? -30.417 40.387 13.681 1.00 50.12 97 ASN A O 1
ATOM 736 N N . GLY A 1 98 ? -29.819 40.705 15.813 1.00 51.41 98 GLY A N 1
ATOM 737 C CA . GLY A 1 98 ? -31.077 40.217 16.374 1.00 51.41 98 GLY A CA 1
ATOM 738 C C . GLY A 1 98 ? -31.404 40.841 17.722 1.00 51.41 98 GLY A C 1
ATOM 739 O O . GLY A 1 98 ? -31.658 40.118 18.677 1.00 51.41 98 GLY A O 1
ATOM 740 N N . GLY A 1 99 ? -31.371 42.170 17.829 1.00 43.94 99 GLY A N 1
ATOM 741 C CA . GLY A 1 99 ? -31.788 42.848 19.053 1.00 43.94 99 GLY A CA 1
ATOM 742 C C . GLY A 1 99 ? -31.886 44.362 18.911 1.00 43.94 99 GLY A C 1
ATOM 743 O O . GLY A 1 99 ? -30.863 45.029 18.865 1.00 43.94 99 GLY A O 1
ATOM 744 N N . GLN A 1 100 ? -33.130 44.861 18.934 1.00 47.97 100 GLN A N 1
ATOM 745 C CA . GLN A 1 100 ? -33.556 46.256 19.162 1.00 47.97 100 GLN A CA 1
ATOM 746 C C . GLN A 1 100 ? -33.278 47.218 17.984 1.00 47.97 100 GLN A C 1
ATOM 748 O O . GLN A 1 100 ? -32.146 47.472 17.605 1.00 47.97 100 GLN A O 1
ATOM 753 N N . ARG A 1 101 ? -34.289 47.828 17.357 1.00 39.75 101 ARG A N 1
ATOM 754 C CA . ARG A 1 101 ? -35.287 48.704 17.987 1.00 39.75 101 ARG A CA 1
ATOM 755 C C . ARG A 1 101 ? -36.655 48.598 17.310 1.00 39.75 101 ARG A C 1
ATOM 757 O O . ARG A 1 101 ? -36.762 48.712 16.094 1.00 39.75 101 ARG A O 1
ATOM 764 N N . ALA A 1 102 ? -37.671 48.422 18.150 1.00 45.88 102 ALA A N 1
ATOM 765 C CA . ALA A 1 102 ? -39.055 48.741 17.847 1.00 45.88 102 ALA A CA 1
ATOM 766 C C . ALA A 1 102 ? -39.200 50.252 17.596 1.00 45.88 102 ALA A C 1
ATOM 768 O O . ALA A 1 102 ? -38.614 51.057 18.327 1.00 45.88 102 ALA A O 1
ATOM 769 N N . GLY A 1 103 ? -39.982 50.589 16.577 1.00 36.81 103 GLY A N 1
ATOM 770 C CA . GLY A 1 103 ? -40.536 51.900 16.266 1.00 36.81 103 GLY A CA 1
ATOM 771 C C . GLY A 1 103 ? -41.869 51.675 15.576 1.00 36.81 103 GLY A C 1
ATOM 772 O O . GLY A 1 103 ? -41.905 50.759 14.723 1.00 36.81 103 GLY A O 1
#

Solvent-accessible surface area (backbone atoms only — not comparable to full-atom values): 6287 Å² total; per-residue (Å²): 134,51,67,40,56,56,50,50,51,51,49,53,51,33,38,76,70,66,68,42,55,84,87,42,50,69,61,53,52,50,52,48,52,48,34,47,52,72,67,38,93,50,53,56,44,51,96,85,38,79,52,86,79,42,72,70,57,50,53,52,50,37,27,75,59,38,74,35,76,69,20,39,54,57,70,69,53,75,76,76,69,82,54,58,75,66,52,51,52,46,60,66,62,63,73,76,79,84,78,86,81,91,130

pLDDT: mean 84.88, std 16.22, range [36.81, 97.94]